Protein AF-A0A448U9U8-F1 (afdb_monomer_lite)

Sequence (86 aa):
MAQGLNIPDLSAWRLVPLLTLEQAALLWGGIDPTKLSFEYLHLAHEEQARMAKIALQAFCGGIILGTLSPYQLYLFDDRGGGQLSI

Radius of gyration: 16.0 Å; chains: 1; bounding box: 38×51×28 Å

pLDDT: mean 74.82, std 20.45, range [32.0, 97.5]

Secondary structure (DSSP, 8-state):
----------GGGGGSPPPPHHHHHHHHTT--TTT--GGGGGGS-HHHHHHHHHHHHHHHHHHHTTSS--TT-----TT-------

Foldseek 3Di:
DDPPPPDPPCVCVVVPAFAALLCVLLVQLVHHCVVDGLVRLVVDDPSSSVSSVVSSVVQVVCCVVVVDPPPTHDDDDPPDDDDDDD

Structure (mmCIF, N/CA/C/O backbone):
data_AF-A0A448U9U8-F1
#
_entry.id   AF-A0A448U9U8-F1
#
loop_
_atom_site.group_PDB
_atom_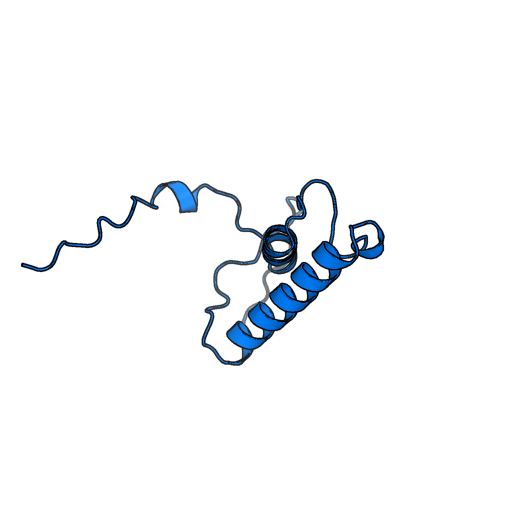site.id
_atom_site.type_symbol
_atom_site.label_atom_id
_atom_site.label_alt_id
_atom_site.label_comp_id
_atom_site.label_asym_id
_atom_site.label_entity_id
_atom_site.label_seq_id
_atom_site.pdbx_PDB_ins_code
_atom_site.Cartn_x
_atom_site.Cartn_y
_atom_site.Cartn_z
_atom_site.occupancy
_atom_site.B_iso_or_equiv
_atom_site.auth_seq_id
_atom_site.auth_comp_id
_atom_site.auth_asym_id
_atom_site.auth_atom_id
_atom_site.pdbx_PDB_model_num
ATOM 1 N N . MET A 1 1 ? -22.658 31.292 -5.284 1.00 38.88 1 MET A N 1
ATOM 2 C CA . MET A 1 1 ? -23.249 30.042 -5.807 1.00 38.88 1 MET A CA 1
ATOM 3 C C . MET A 1 1 ? -22.179 28.970 -5.683 1.00 38.88 1 MET A C 1
ATOM 5 O O . MET A 1 1 ? -21.154 29.098 -6.338 1.00 38.88 1 MET A O 1
ATOM 9 N N . ALA A 1 2 ? -22.331 28.019 -4.760 1.00 46.69 2 ALA A N 1
ATOM 10 C CA . ALA A 1 2 ? -21.359 26.942 -4.586 1.00 46.69 2 ALA A CA 1
ATOM 11 C C . ALA A 1 2 ? -21.542 25.941 -5.734 1.00 46.69 2 ALA A C 1
ATOM 13 O O . ALA A 1 2 ? -22.632 25.397 -5.900 1.00 46.69 2 ALA A O 1
ATOM 14 N N . GLN A 1 3 ? -20.510 25.756 -6.557 1.00 47.69 3 GLN A N 1
ATOM 15 C CA . GLN A 1 3 ? -20.493 24.696 -7.559 1.00 47.69 3 GLN A CA 1
ATOM 16 C C . GLN A 1 3 ? -20.465 23.376 -6.790 1.00 47.69 3 GLN A C 1
ATOM 18 O O . GLN A 1 3 ? -19.472 23.068 -6.131 1.00 47.69 3 GLN A O 1
ATOM 23 N N . GLY A 1 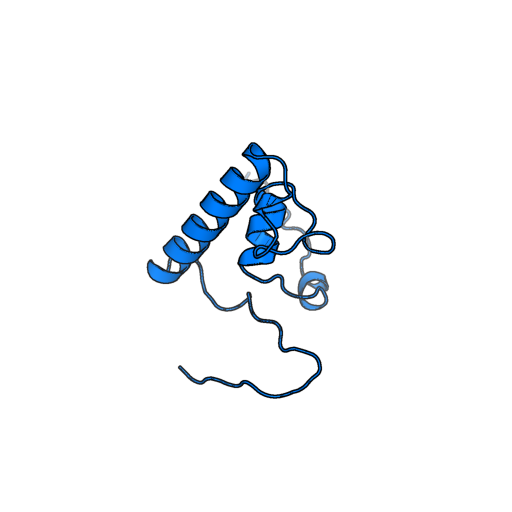4 ? -21.592 22.664 -6.780 1.00 52.19 4 GLY A N 1
ATOM 24 C CA . GLY A 1 4 ? -21.681 21.359 -6.139 1.00 52.19 4 GLY A CA 1
ATOM 25 C C . GLY A 1 4 ? -20.618 20.454 -6.743 1.00 52.19 4 GLY A C 1
ATOM 26 O O . GLY A 1 4 ? -20.584 20.290 -7.962 1.00 52.19 4 GLY A O 1
ATOM 27 N N . LEU A 1 5 ? -19.726 19.918 -5.904 1.00 51.06 5 LEU A N 1
ATOM 28 C CA . LEU A 1 5 ? -18.807 18.866 -6.320 1.00 51.06 5 LEU A CA 1
ATOM 29 C C . LEU A 1 5 ? -19.657 17.763 -6.954 1.00 51.06 5 LEU A C 1
ATOM 31 O O . LEU A 1 5 ? -20.463 17.133 -6.270 1.00 51.06 5 LEU A O 1
ATOM 35 N N . ASN A 1 6 ? -19.503 17.558 -8.259 1.00 59.47 6 ASN A N 1
ATOM 36 C CA . ASN A 1 6 ? -20.097 16.423 -8.940 1.00 59.47 6 ASN A CA 1
ATOM 37 C C . ASN A 1 6 ? -19.272 15.201 -8.532 1.00 59.47 6 ASN A C 1
ATOM 39 O O . ASN A 1 6 ? -18.249 14.898 -9.146 1.00 59.47 6 ASN A O 1
ATOM 43 N N . ILE A 1 7 ? -19.633 14.600 -7.397 1.00 65.56 7 ILE A N 1
ATOM 44 C CA . ILE A 1 7 ? -18.968 13.398 -6.903 1.00 65.56 7 ILE A CA 1
ATOM 45 C C . ILE A 1 7 ? -19.267 12.300 -7.931 1.00 65.56 7 ILE A C 1
ATOM 47 O O . ILE A 1 7 ? -20.445 12.055 -8.204 1.00 65.56 7 ILE A O 1
ATOM 51 N N . PRO A 1 8 ? -18.243 11.673 -8.537 1.00 65.81 8 PRO A N 1
ATOM 52 C CA . PRO A 1 8 ? -18.463 10.602 -9.498 1.00 65.81 8 PRO A CA 1
ATOM 53 C C . PRO A 1 8 ? -19.290 9.485 -8.856 1.00 6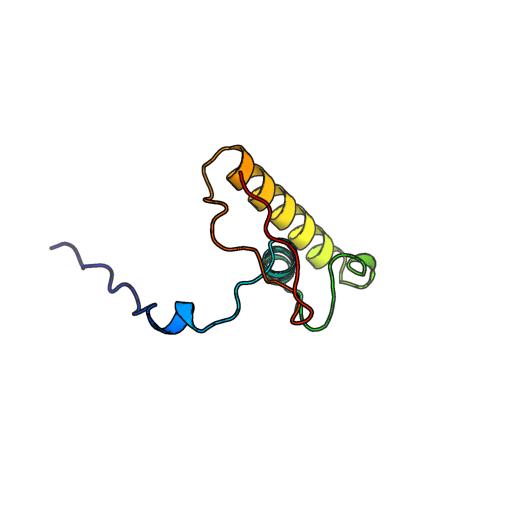5.81 8 PRO A C 1
ATOM 55 O O . PRO A 1 8 ? -19.130 9.193 -7.673 1.00 65.81 8 PRO A O 1
ATOM 58 N N . ASP A 1 9 ? -20.177 8.861 -9.629 1.00 71.12 9 ASP A N 1
ATOM 59 C CA . ASP A 1 9 ? -20.927 7.699 -9.160 1.00 71.12 9 ASP A CA 1
ATOM 60 C C . ASP A 1 9 ? -19.960 6.533 -8.901 1.00 71.12 9 ASP A C 1
ATOM 62 O O . ASP A 1 9 ? -19.441 5.902 -9.823 1.00 71.12 9 ASP A O 1
ATOM 66 N N . LEU A 1 10 ? -19.692 6.273 -7.620 1.00 64.69 10 LEU A N 1
ATOM 67 C CA . LEU A 1 10 ? -18.808 5.202 -7.160 1.00 64.69 10 LEU A CA 1
ATOM 68 C C . LEU A 1 10 ? -19.570 3.897 -6.887 1.00 64.69 10 LEU A C 1
ATOM 70 O O . LEU A 1 10 ? -19.002 2.964 -6.326 1.00 64.69 10 LEU A O 1
ATOM 74 N N . SER A 1 11 ? -20.848 3.782 -7.263 1.00 72.38 11 SER A N 1
ATOM 75 C CA . SER A 1 11 ? -21.654 2.582 -6.995 1.00 72.38 11 SER A CA 1
ATOM 76 C C . SER A 1 11 ? -21.046 1.301 -7.581 1.00 72.38 11 SER A C 1
ATOM 78 O O . SER A 1 11 ? -21.165 0.233 -6.978 1.00 72.38 11 SER A O 1
ATOM 80 N N . ALA A 1 12 ? -20.335 1.401 -8.708 1.00 66.88 12 ALA A N 1
ATOM 81 C CA . ALA A 1 12 ? -19.613 0.290 -9.327 1.00 66.88 12 ALA A CA 1
ATOM 82 C C . ALA A 1 12 ? -18.352 -0.134 -8.551 1.00 66.88 12 ALA A C 1
ATOM 84 O O . ALA A 1 12 ? -17.893 -1.262 -8.715 1.00 66.88 12 ALA A O 1
ATOM 85 N N . TRP A 1 13 ? -17.808 0.714 -7.670 1.00 62.28 13 TRP A N 1
ATOM 86 C CA . TRP A 1 13 ? -16.592 0.404 -6.907 1.00 62.28 13 TRP A CA 1
ATOM 87 C C . TRP A 1 13 ? -16.793 -0.749 -5.928 1.00 62.28 13 TRP A C 1
ATOM 89 O O . TRP A 1 13 ? -15.847 -1.472 -5.644 1.00 62.28 13 TRP A O 1
ATOM 99 N N . ARG A 1 14 ? -18.034 -0.998 -5.487 1.00 61.16 14 ARG A N 1
ATOM 100 C CA . ARG A 1 14 ? -18.375 -2.181 -4.675 1.00 61.16 14 ARG A CA 1
ATOM 101 C C . ARG A 1 14 ? -18.113 -3.513 -5.390 1.00 61.16 14 ARG A C 1
ATOM 103 O O . ARG A 1 14 ? -18.105 -4.549 -4.741 1.00 61.16 14 ARG A O 1
ATOM 110 N N . LEU A 1 15 ? -18.016 -3.489 -6.721 1.00 65.56 15 LEU A N 1
ATOM 111 C CA . LEU A 1 15 ? -17.793 -4.666 -7.565 1.00 65.56 15 LEU A CA 1
ATOM 112 C C . LEU A 1 15 ? -16.310 -4.859 -7.902 1.00 65.56 15 LEU A C 1
ATOM 114 O O . LEU A 1 15 ? -15.951 -5.870 -8.500 1.00 65.56 15 LEU A O 1
ATOM 118 N N . VAL A 1 16 ? -15.458 -3.890 -7.557 1.00 64.25 16 VAL A N 1
ATOM 119 C CA . VAL A 1 16 ? -14.017 -3.969 -7.788 1.00 64.25 16 VAL A CA 1
ATOM 120 C C . VAL A 1 16 ? -13.378 -4.692 -6.598 1.00 64.25 16 VAL A C 1
ATOM 122 O O . VAL A 1 16 ? -13.727 -4.386 -5.455 1.00 64.25 16 VAL A O 1
ATOM 125 N N . PRO A 1 17 ? -12.452 -5.640 -6.830 1.00 65.81 17 PRO A N 1
ATOM 126 C CA . PRO A 1 17 ? -11.699 -6.269 -5.752 1.00 65.81 17 PRO A CA 1
ATOM 127 C C . PRO A 1 17 ? -11.017 -5.208 -4.882 1.00 65.81 17 PRO A C 1
ATOM 129 O O . PRO A 1 17 ? -10.335 -4.320 -5.398 1.00 65.81 17 PRO A O 1
ATOM 132 N N . LEU A 1 18 ? -11.206 -5.294 -3.564 1.00 71.50 18 LEU A N 1
ATOM 133 C CA . LEU A 1 18 ? -10.502 -4.429 -2.624 1.00 71.50 18 LEU A CA 1
ATOM 134 C C . LEU A 1 18 ? -9.007 -4.756 -2.666 1.00 71.50 18 LEU A C 1
ATOM 136 O O . LEU A 1 18 ? -8.620 -5.923 -2.662 1.00 71.50 18 LEU A O 1
ATOM 140 N N . LEU A 1 19 ? -8.170 -3.723 -2.706 1.00 76.31 19 LEU A N 1
ATOM 141 C CA . LEU A 1 19 ? -6.722 -3.893 -2.641 1.00 76.31 19 LEU A CA 1
ATOM 142 C C . LEU A 1 19 ? -6.304 -4.317 -1.226 1.00 76.31 19 LEU A C 1
ATOM 144 O O . LEU A 1 19 ? -7.033 -4.107 -0.262 1.00 76.31 19 LEU A O 1
ATOM 148 N N . THR A 1 20 ? -5.116 -4.889 -1.067 1.00 83.19 20 THR A N 1
ATOM 149 C CA . THR A 1 20 ? -4.462 -4.939 0.251 1.00 83.19 20 THR A CA 1
ATOM 150 C C . THR A 1 20 ? -3.729 -3.623 0.525 1.00 83.19 20 THR A C 1
ATOM 152 O O . THR A 1 20 ? -3.440 -2.858 -0.398 1.00 83.19 20 THR A O 1
ATOM 155 N N . LEU A 1 21 ? -3.387 -3.352 1.791 1.00 86.75 21 LEU A N 1
ATOM 156 C CA . LEU A 1 21 ? -2.528 -2.212 2.161 1.00 86.75 21 LEU A CA 1
ATOM 157 C C . LEU A 1 21 ? -1.225 -2.196 1.359 1.00 86.75 21 LEU A C 1
ATOM 159 O O . LEU A 1 21 ? -0.790 -1.149 0.885 1.00 86.75 21 LEU A O 1
ATOM 163 N N . GLU A 1 22 ? -0.635 -3.372 1.174 1.00 90.56 22 GLU A N 1
ATOM 164 C CA . GLU A 1 22 ? 0.569 -3.564 0.378 1.00 90.56 22 GLU A CA 1
ATOM 165 C C . GLU A 1 22 ? 0.320 -3.254 -1.096 1.00 90.56 22 GLU A C 1
ATOM 167 O O . GLU A 1 22 ? 1.082 -2.510 -1.697 1.00 90.56 22 GLU A O 1
ATOM 172 N N . GLN A 1 23 ? -0.769 -3.740 -1.690 1.00 90.56 23 GLN A N 1
ATOM 173 C CA . GLN A 1 23 ? -1.080 -3.449 -3.091 1.00 90.56 23 GLN A CA 1
ATOM 174 C C . GLN A 1 23 ? -1.364 -1.960 -3.322 1.00 90.56 23 GLN A C 1
ATOM 176 O O . GLN A 1 23 ? -0.881 -1.386 -4.297 1.00 90.56 23 GLN A O 1
ATOM 181 N N . ALA A 1 24 ? -2.086 -1.309 -2.407 1.00 89.94 24 ALA A N 1
ATOM 182 C CA . ALA A 1 24 ? -2.298 0.135 -2.444 1.00 89.94 24 ALA A CA 1
ATOM 183 C C . ALA A 1 24 ? -0.970 0.901 -2.323 1.00 89.94 24 ALA A C 1
ATOM 185 O O . ALA A 1 24 ? -0.742 1.883 -3.031 1.00 89.94 24 ALA A O 1
ATOM 186 N N . ALA A 1 25 ? -0.067 0.433 -1.462 1.00 92.81 25 ALA A N 1
ATOM 187 C CA . ALA A 1 25 ? 1.249 1.029 -1.283 1.00 92.81 25 ALA A CA 1
ATOM 188 C C . ALA A 1 25 ? 2.161 0.811 -2.503 1.00 92.81 25 ALA A C 1
ATOM 190 O O . ALA A 1 25 ? 2.871 1.731 -2.902 1.00 92.81 25 ALA A O 1
ATOM 191 N N . LEU A 1 26 ? 2.103 -0.356 -3.150 1.00 93.75 26 LEU A N 1
ATOM 192 C CA . LEU A 1 26 ? 2.802 -0.619 -4.411 1.00 93.75 26 LEU A CA 1
ATOM 193 C C . LEU A 1 26 ? 2.333 0.340 -5.502 1.00 93.75 26 LEU A C 1
ATOM 195 O O . LEU A 1 26 ? 3.168 0.989 -6.129 1.00 93.75 26 LEU A O 1
ATOM 199 N N . LEU A 1 27 ? 1.018 0.505 -5.663 1.00 93.38 27 LEU A N 1
ATOM 200 C CA . LEU A 1 27 ? 0.452 1.452 -6.625 1.00 93.38 27 LEU A CA 1
ATOM 201 C C . LEU A 1 27 ? 0.897 2.888 -6.340 1.00 93.38 27 LEU A C 1
ATOM 203 O O . LEU A 1 27 ? 1.252 3.608 -7.272 1.00 93.38 27 LEU A O 1
ATOM 207 N N . TRP A 1 28 ? 0.958 3.292 -5.067 1.00 93.56 28 TRP A N 1
ATOM 208 C CA . TRP A 1 28 ? 1.509 4.595 -4.678 1.00 93.56 28 TRP A CA 1
ATOM 209 C C . TRP A 1 28 ? 2.981 4.751 -5.081 1.00 93.56 28 TRP A C 1
ATOM 211 O O . TRP A 1 28 ? 3.402 5.816 -5.528 1.00 93.56 28 TRP A O 1
ATOM 221 N N . GLY A 1 29 ? 3.768 3.682 -4.958 1.00 94.38 29 GLY A N 1
ATOM 222 C CA . GLY A 1 29 ? 5.146 3.623 -5.444 1.00 94.38 29 GLY A CA 1
ATOM 223 C C . GLY A 1 29 ? 5.282 3.519 -6.967 1.00 94.38 29 GLY A C 1
ATOM 224 O O . GLY A 1 29 ? 6.404 3.471 -7.462 1.00 94.38 29 GLY A O 1
ATOM 225 N N . GLY A 1 30 ? 4.180 3.476 -7.723 1.00 94.38 30 GLY A N 1
ATOM 226 C CA . GLY A 1 30 ? 4.187 3.288 -9.176 1.00 94.38 30 GLY A CA 1
ATOM 227 C C . GLY A 1 30 ? 4.493 1.852 -9.614 1.00 94.38 30 GLY A C 1
ATOM 228 O O . GLY A 1 30 ? 4.978 1.644 -10.725 1.00 94.38 30 GLY A O 1
ATOM 229 N N . ILE A 1 31 ? 4.248 0.870 -8.745 1.00 94.81 31 ILE A N 1
ATOM 230 C CA . ILE A 1 31 ? 4.490 -0.555 -8.985 1.00 94.81 31 ILE A CA 1
ATOM 231 C C . ILE A 1 31 ? 3.155 -1.260 -9.205 1.00 94.81 31 ILE A C 1
ATOM 233 O O . ILE A 1 31 ? 2.211 -1.089 -8.439 1.00 94.81 31 ILE A O 1
ATOM 237 N N . ASP A 1 32 ? 3.094 -2.081 -10.252 1.00 92.38 32 ASP A N 1
ATOM 238 C CA . ASP A 1 32 ? 1.937 -2.917 -10.556 1.00 92.38 32 ASP A CA 1
ATOM 239 C C . ASP A 1 32 ? 1.890 -4.133 -9.604 1.00 92.38 32 ASP A C 1
ATOM 241 O O . ASP A 1 32 ? 2.747 -5.022 -9.710 1.00 92.38 32 ASP A O 1
ATOM 245 N N . PRO A 1 33 ? 0.900 -4.216 -8.695 1.00 88.00 33 PRO A N 1
ATOM 246 C CA . PRO A 1 33 ? 0.812 -5.286 -7.704 1.00 88.00 33 PRO A CA 1
ATOM 247 C C . PRO A 1 33 ? 0.518 -6.667 -8.299 1.00 88.00 33 PRO A C 1
ATOM 249 O O . PRO A 1 33 ? 0.660 -7.670 -7.603 1.00 88.00 33 PRO A O 1
ATOM 252 N N . THR A 1 34 ? 0.114 -6.750 -9.571 1.00 89.00 34 THR A N 1
ATOM 253 C CA . THR A 1 34 ? -0.056 -8.035 -10.271 1.00 89.00 34 THR A CA 1
ATOM 254 C C . THR A 1 34 ? 1.270 -8.609 -10.771 1.00 89.00 34 THR A C 1
ATOM 256 O O . THR A 1 34 ? 1.345 -9.788 -11.112 1.00 89.00 34 THR A O 1
ATOM 259 N N . LYS A 1 35 ? 2.322 -7.782 -10.810 1.00 89.00 35 LYS A N 1
ATOM 260 C CA . LYS A 1 35 ? 3.650 -8.137 -11.328 1.00 89.00 35 LYS A CA 1
ATOM 261 C C . LYS A 1 35 ? 4.708 -8.248 -10.242 1.00 89.00 35 LYS A C 1
ATOM 263 O O . LYS A 1 35 ? 5.698 -8.945 -10.443 1.00 89.00 35 LYS A O 1
ATOM 268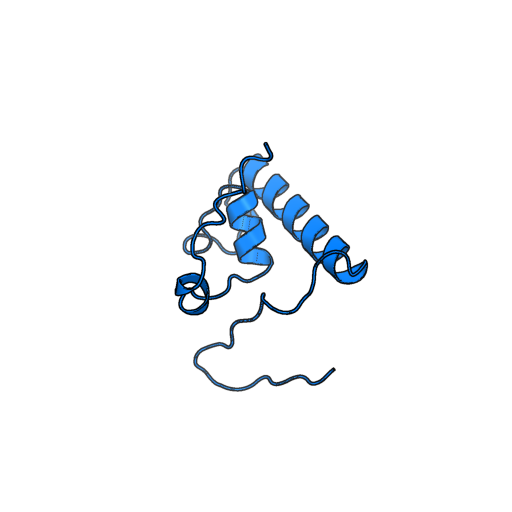 N N . LEU A 1 36 ? 4.527 -7.552 -9.122 1.00 88.69 36 LEU A N 1
ATOM 269 C CA . LEU A 1 36 ? 5.485 -7.547 -8.027 1.00 88.69 36 LEU A CA 1
ATOM 270 C C . LEU A 1 36 ? 4.763 -7.441 -6.686 1.00 88.69 36 LEU A C 1
ATOM 272 O O . LEU A 1 36 ? 3.948 -6.544 -6.496 1.00 88.69 36 LEU A O 1
ATOM 276 N N . SER A 1 37 ? 5.087 -8.333 -5.752 1.00 91.25 37 SER A N 1
ATOM 277 C CA . SER A 1 37 ? 4.622 -8.264 -4.366 1.00 91.25 37 SER A CA 1
ATOM 278 C C . SER A 1 37 ? 5.627 -7.522 -3.480 1.00 91.25 37 SER A C 1
ATOM 280 O O . SER A 1 37 ? 6.785 -7.314 -3.852 1.00 91.25 37 SER A O 1
ATOM 282 N N . PHE A 1 38 ? 5.201 -7.145 -2.272 1.00 89.88 38 PHE A N 1
ATOM 283 C CA . PHE A 1 38 ? 6.063 -6.461 -1.303 1.00 89.88 38 PHE A CA 1
ATOM 284 C C . PHE A 1 38 ? 7.284 -7.296 -0.873 1.00 89.88 38 PHE A C 1
ATOM 286 O O . PHE A 1 38 ? 8.344 -6.734 -0.601 1.00 89.88 38 PHE A O 1
ATOM 293 N N . GLU A 1 39 ? 7.173 -8.628 -0.874 1.00 90.50 39 GLU A N 1
ATOM 294 C CA . GLU A 1 39 ? 8.286 -9.555 -0.610 1.00 90.50 39 GLU A CA 1
ATOM 295 C C . GLU A 1 39 ? 9.443 -9.362 -1.607 1.00 90.50 39 GLU A C 1
ATOM 297 O O . GLU A 1 39 ? 10.622 -9.376 -1.243 1.00 90.50 39 GLU A O 1
ATOM 302 N N . TYR A 1 40 ? 9.108 -9.086 -2.868 1.00 92.19 40 TYR A N 1
ATOM 303 C CA . TYR A 1 40 ? 10.068 -8.922 -3.958 1.00 92.19 40 TYR A CA 1
ATOM 304 C C . TYR A 1 40 ? 10.373 -7.459 -4.278 1.00 92.19 40 TYR A C 1
ATOM 306 O O . TYR A 1 40 ? 10.945 -7.152 -5.321 1.00 92.19 40 TYR A O 1
ATOM 314 N N . LEU A 1 41 ? 10.057 -6.533 -3.369 1.00 92.12 41 LEU A N 1
ATOM 315 C CA . LEU A 1 41 ? 10.214 -5.095 -3.597 1.00 92.12 41 LEU A CA 1
ATOM 316 C C . LEU A 1 41 ? 11.668 -4.667 -3.869 1.00 92.12 41 LEU A C 1
ATOM 318 O O . LEU A 1 41 ? 11.905 -3.618 -4.458 1.00 92.12 41 LEU A O 1
ATOM 322 N N . HIS A 1 42 ? 12.643 -5.491 -3.481 1.00 92.38 42 HIS A N 1
ATOM 323 C CA . HIS A 1 42 ? 14.060 -5.300 -3.799 1.00 92.38 42 HIS A CA 1
ATOM 324 C C . HIS A 1 42 ? 14.381 -5.413 -5.302 1.00 92.38 42 HIS A C 1
ATOM 326 O O . HIS A 1 42 ? 15.451 -4.982 -5.718 1.00 92.38 42 HIS A O 1
ATOM 332 N N . LEU A 1 43 ? 13.477 -5.980 -6.109 1.00 92.94 43 LEU A N 1
ATOM 333 C CA . LEU A 1 43 ? 13.597 -6.061 -7.568 1.00 92.94 43 LEU A CA 1
ATOM 334 C C . LEU A 1 43 ? 13.056 -4.813 -8.285 1.00 92.94 43 LEU A C 1
ATOM 336 O O . LEU A 1 43 ? 13.261 -4.666 -9.489 1.00 92.94 43 LEU A O 1
ATOM 340 N N . ALA A 1 44 ? 12.342 -3.930 -7.579 1.00 94.38 44 ALA A N 1
ATOM 341 C CA . ALA A 1 44 ? 11.846 -2.680 -8.144 1.00 94.38 44 ALA A CA 1
ATOM 342 C C . ALA A 1 44 ? 12.949 -1.617 -8.221 1.00 94.38 44 ALA A C 1
ATOM 344 O O . ALA A 1 44 ? 13.981 -1.707 -7.554 1.00 94.38 44 ALA A O 1
ATOM 345 N N . HIS A 1 45 ? 12.695 -0.554 -8.987 1.00 96.44 45 HIS A N 1
ATOM 346 C CA . HIS A 1 45 ? 13.536 0.636 -8.939 1.00 96.44 45 HIS A CA 1
ATOM 347 C C . HIS A 1 45 ? 13.572 1.201 -7.510 1.00 96.44 45 HIS A C 1
ATOM 349 O O . HIS A 1 45 ? 12.536 1.288 -6.845 1.00 96.44 45 HIS A O 1
ATOM 355 N N . GLU A 1 46 ? 14.752 1.618 -7.045 1.00 96.25 46 GLU A N 1
ATOM 356 C CA . GLU A 1 46 ? 14.983 2.009 -5.648 1.00 96.25 46 GLU A CA 1
ATOM 357 C C . GLU A 1 46 ? 14.002 3.090 -5.169 1.00 96.25 46 GLU A C 1
ATOM 359 O O . GLU A 1 46 ? 13.440 3.005 -4.075 1.00 96.25 46 GLU A O 1
ATOM 364 N N . GLU A 1 47 ? 13.728 4.081 -6.019 1.00 96.62 47 GLU A N 1
ATOM 365 C CA . GLU A 1 47 ? 12.778 5.144 -5.699 1.00 96.62 47 GLU A CA 1
ATOM 366 C C . GLU A 1 47 ? 11.342 4.626 -5.549 1.00 96.62 47 GLU A C 1
ATOM 368 O O . GLU A 1 47 ? 10.656 4.998 -4.597 1.00 96.62 47 GLU A O 1
ATOM 373 N N . GLN A 1 48 ? 10.905 3.726 -6.432 1.00 96.12 48 GLN A N 1
ATOM 374 C CA . GLN A 1 48 ? 9.567 3.135 -6.377 1.00 96.12 48 GLN A CA 1
ATOM 375 C C . GLN A 1 48 ? 9.402 2.285 -5.114 1.00 96.12 48 GLN A C 1
ATOM 377 O O . GLN A 1 48 ? 8.418 2.419 -4.385 1.00 96.12 48 GLN A O 1
ATOM 382 N N . ALA A 1 49 ? 10.414 1.471 -4.801 1.00 96.31 49 ALA A N 1
ATOM 383 C CA . ALA A 1 49 ? 10.471 0.675 -3.581 1.00 96.31 49 ALA A CA 1
ATOM 384 C C . ALA A 1 49 ? 10.401 1.550 -2.322 1.00 96.31 49 ALA A C 1
ATOM 386 O O . ALA A 1 49 ? 9.656 1.253 -1.384 1.00 96.31 49 ALA A O 1
ATOM 387 N N . ARG A 1 50 ? 11.155 2.654 -2.293 1.00 97.50 50 ARG A N 1
ATOM 388 C CA . ARG A 1 50 ? 11.140 3.618 -1.186 1.00 97.50 50 ARG A CA 1
ATOM 389 C C . ARG A 1 50 ? 9.763 4.258 -1.022 1.00 97.50 50 ARG A C 1
ATOM 391 O O . ARG A 1 50 ? 9.258 4.318 0.097 1.00 97.50 50 ARG A O 1
ATOM 398 N N . MET A 1 51 ? 9.146 4.698 -2.116 1.00 97.06 51 MET A N 1
ATOM 399 C CA . MET A 1 51 ? 7.819 5.319 -2.085 1.00 97.06 51 MET A CA 1
ATOM 400 C C . MET A 1 51 ? 6.735 4.341 -1.631 1.00 97.06 51 MET A C 1
ATOM 402 O O . MET A 1 51 ? 5.902 4.715 -0.807 1.00 97.06 51 MET A O 1
ATOM 406 N N . ALA A 1 52 ? 6.790 3.083 -2.076 1.00 95.94 52 ALA A N 1
ATOM 407 C CA . ALA A 1 52 ? 5.870 2.050 -1.613 1.00 95.94 52 ALA A CA 1
ATOM 408 C C . ALA A 1 52 ? 6.003 1.808 -0.101 1.00 95.94 52 ALA A C 1
ATOM 410 O O . ALA A 1 52 ? 5.006 1.792 0.617 1.00 95.94 52 ALA A O 1
ATOM 411 N N . LYS A 1 53 ? 7.229 1.706 0.429 1.00 96.31 53 LYS A N 1
ATOM 412 C CA . LYS A 1 53 ? 7.454 1.541 1.879 1.00 96.31 53 LYS A CA 1
ATOM 413 C C . LYS A 1 53 ? 6.913 2.716 2.699 1.00 96.31 53 LYS A C 1
ATOM 415 O O . LYS A 1 53 ? 6.268 2.492 3.721 1.00 96.31 53 LYS A O 1
ATOM 420 N N . ILE A 1 54 ? 7.144 3.951 2.244 1.00 96.12 54 ILE A N 1
ATOM 421 C CA . ILE A 1 54 ? 6.622 5.161 2.902 1.00 96.12 54 ILE A CA 1
ATOM 422 C C . ILE A 1 54 ? 5.090 5.146 2.914 1.00 96.12 54 ILE A C 1
ATOM 424 O O . ILE A 1 54 ? 4.486 5.419 3.950 1.00 96.12 54 ILE A O 1
ATOM 428 N N . ALA A 1 55 ? 4.464 4.795 1.789 1.00 94.38 55 ALA A N 1
ATOM 429 C CA . ALA A 1 55 ? 3.011 4.711 1.684 1.00 94.38 55 ALA A CA 1
ATOM 430 C C . ALA A 1 55 ? 2.431 3.669 2.643 1.00 94.38 55 ALA A C 1
ATOM 432 O O . ALA A 1 55 ? 1.508 3.978 3.393 1.00 94.38 55 ALA A O 1
ATOM 433 N N . LEU A 1 56 ? 3.020 2.470 2.692 1.00 93.94 56 LEU A N 1
ATOM 434 C CA . LEU A 1 56 ? 2.576 1.414 3.601 1.00 93.94 56 LEU A CA 1
ATOM 435 C C . LEU A 1 56 ? 2.651 1.869 5.063 1.00 93.94 56 LEU A C 1
ATOM 437 O O . LEU A 1 56 ? 1.692 1.700 5.815 1.00 93.94 56 LEU A O 1
ATOM 441 N N . GLN A 1 57 ? 3.755 2.510 5.457 1.00 94.50 57 GLN A N 1
ATOM 442 C CA . GLN A 1 57 ? 3.907 3.053 6.806 1.00 94.50 57 GLN A CA 1
ATOM 443 C C . GLN A 1 57 ? 2.864 4.138 7.111 1.00 94.50 57 GLN A C 1
ATOM 445 O O . GLN A 1 57 ? 2.297 4.148 8.204 1.00 94.50 57 GLN A O 1
ATOM 450 N N . ALA A 1 58 ? 2.587 5.030 6.158 1.00 92.00 58 ALA A N 1
ATOM 451 C CA . ALA A 1 58 ? 1.582 6.076 6.312 1.00 92.00 58 ALA A CA 1
ATOM 452 C C . ALA A 1 58 ? 0.168 5.496 6.459 1.00 92.00 58 ALA A C 1
ATOM 454 O O . ALA A 1 58 ? -0.587 5.946 7.320 1.00 92.00 58 ALA A O 1
ATOM 455 N N . PHE A 1 59 ? -0.181 4.472 5.677 1.00 89.19 59 PHE A N 1
ATOM 456 C CA . PHE A 1 59 ? -1.482 3.814 5.776 1.00 89.19 59 PHE A CA 1
ATOM 457 C C . PHE A 1 59 ? -1.654 3.104 7.120 1.00 89.19 59 PHE A C 1
ATOM 459 O O . PHE A 1 59 ? -2.662 3.315 7.794 1.00 89.19 59 PHE A O 1
ATOM 466 N N . CYS A 1 60 ? -0.648 2.343 7.563 1.00 87.88 60 CYS A N 1
ATOM 467 C CA . CYS A 1 60 ? -0.654 1.716 8.886 1.00 87.88 60 CYS A CA 1
ATOM 468 C C . CYS A 1 60 ? -0.773 2.760 10.005 1.00 87.88 60 CYS A C 1
ATOM 470 O O . CYS A 1 60 ? -1.584 2.601 10.915 1.00 87.88 60 CYS A O 1
ATOM 472 N N . GLY A 1 61 ? -0.010 3.855 9.920 1.00 85.38 61 GLY A N 1
ATOM 473 C CA . GLY A 1 61 ? -0.083 4.958 10.877 1.00 85.38 61 GLY A CA 1
ATOM 474 C C . GLY A 1 61 ? -1.466 5.607 10.919 1.00 85.38 61 GLY A C 1
ATOM 475 O O . GLY A 1 61 ? -2.002 5.832 12.001 1.00 85.38 61 GLY A O 1
ATOM 476 N N . GLY A 1 62 ? -2.079 5.851 9.759 1.00 83.38 62 GLY A N 1
ATOM 477 C CA . GLY A 1 62 ? -3.428 6.408 9.678 1.00 83.38 62 GLY A CA 1
ATOM 478 C C . GLY A 1 62 ? -4.494 5.488 10.274 1.00 83.38 62 GLY A C 1
ATOM 479 O O . GLY A 1 62 ? -5.399 5.965 10.956 1.00 83.38 62 GLY A O 1
ATOM 480 N N . ILE A 1 63 ? -4.362 4.170 10.090 1.00 83.56 63 ILE A N 1
ATOM 481 C CA . ILE A 1 63 ? -5.261 3.185 10.709 1.00 83.56 63 ILE A CA 1
ATOM 482 C C . ILE A 1 63 ? -5.106 3.187 12.233 1.00 83.56 63 ILE A C 1
ATOM 484 O O . ILE A 1 63 ? -6.101 3.274 12.948 1.00 83.56 63 ILE A O 1
ATOM 488 N N . ILE A 1 64 ? -3.869 3.148 12.739 1.00 84.56 64 ILE A N 1
ATOM 489 C CA . ILE A 1 64 ? -3.585 3.163 14.185 1.00 84.56 64 ILE A CA 1
ATOM 490 C C . ILE A 1 64 ? -4.118 4.442 14.844 1.00 84.56 64 ILE A C 1
ATOM 492 O O . ILE A 1 64 ? -4.661 4.393 15.944 1.00 84.56 64 ILE A O 1
ATOM 496 N N . LEU A 1 65 ? -3.983 5.585 14.170 1.00 84.56 65 LEU A N 1
ATOM 497 C CA . LEU A 1 65 ? -4.466 6.879 14.658 1.00 84.56 65 LEU A CA 1
ATOM 498 C C . LEU A 1 65 ? -5.983 7.070 14.482 1.00 84.56 65 LEU A C 1
ATOM 500 O O . LEU A 1 65 ? -6.511 8.102 14.890 1.00 84.56 65 LEU A O 1
ATOM 504 N N . GLY A 1 66 ? -6.683 6.117 13.857 1.00 78.38 66 GLY A N 1
ATOM 505 C CA . GLY A 1 66 ? -8.115 6.209 13.564 1.00 78.38 66 GLY A CA 1
ATOM 506 C C . GLY A 1 66 ? -8.475 7.262 12.510 1.00 78.38 66 GLY A C 1
ATOM 507 O O . GLY A 1 66 ? -9.650 7.578 12.337 1.00 78.38 66 GLY A O 1
ATOM 508 N N . THR A 1 67 ? -7.486 7.815 11.801 1.00 78.88 67 THR A N 1
ATOM 509 C CA . THR A 1 67 ? -7.694 8.786 10.715 1.00 78.88 67 THR A CA 1
ATOM 510 C C . THR A 1 67 ? -8.001 8.104 9.384 1.00 78.88 67 THR A C 1
ATOM 512 O O . THR A 1 67 ? -8.596 8.720 8.501 1.00 78.88 67 THR A O 1
ATOM 515 N N . LEU A 1 68 ? -7.652 6.822 9.254 1.00 74.31 68 LEU A N 1
ATOM 516 C CA . LEU A 1 68 ? -8.095 5.929 8.190 1.00 74.31 68 LEU A CA 1
ATOM 517 C C . LEU A 1 68 ? -8.917 4.795 8.803 1.00 74.31 68 LEU A C 1
ATOM 519 O O . LEU A 1 68 ? -8.471 4.109 9.719 1.00 74.31 68 LEU A O 1
ATOM 523 N N . SER A 1 69 ? -10.128 4.584 8.292 1.00 65.94 69 SER A N 1
ATOM 524 C CA . SER A 1 69 ? -10.963 3.466 8.731 1.00 65.94 69 SER A CA 1
ATOM 525 C C . SER A 1 69 ? -10.424 2.144 8.158 1.00 65.94 69 SER A C 1
ATOM 527 O O . SER A 1 69 ? -10.281 2.048 6.939 1.00 65.94 69 SER A O 1
ATOM 529 N N . PRO A 1 70 ? -10.175 1.104 8.981 1.00 59.91 70 PRO A N 1
ATOM 530 C CA . PRO A 1 70 ? -9.618 -0.179 8.527 1.00 59.91 70 PRO A CA 1
ATOM 531 C C . PRO A 1 70 ? -10.572 -1.015 7.651 1.00 59.91 70 PRO A C 1
ATOM 533 O O . PRO A 1 70 ? -10.177 -2.053 7.129 1.00 59.91 70 PRO A O 1
ATOM 536 N N . TYR A 1 71 ? -11.823 -0.580 7.476 1.00 51.16 71 TYR A N 1
ATOM 537 C CA . TYR A 1 71 ? -12.926 -1.393 6.956 1.00 51.16 71 TYR A CA 1
ATOM 538 C C . TYR A 1 71 ? -12.830 -1.882 5.497 1.00 51.16 71 TYR A C 1
ATOM 540 O O . TYR A 1 71 ? -13.772 -2.540 5.068 1.00 51.16 71 TYR A O 1
ATOM 548 N N . GLN A 1 72 ? -11.765 -1.639 4.718 1.00 49.34 72 GLN A N 1
ATOM 549 C CA . GLN A 1 72 ? -11.723 -2.087 3.309 1.00 49.34 72 GLN A CA 1
ATOM 550 C C . GLN A 1 72 ? -10.334 -2.436 2.738 1.00 49.34 72 GLN A C 1
ATOM 552 O O . GLN A 1 72 ? -10.040 -2.089 1.598 1.00 49.34 72 GLN A O 1
ATOM 557 N N . LEU A 1 73 ? -9.484 -3.159 3.472 1.00 47.81 73 LEU A N 1
ATOM 558 C CA . LEU A 1 73 ? -8.271 -3.762 2.885 1.00 47.81 73 LEU A CA 1
ATOM 559 C C . LEU A 1 73 ? -8.080 -5.213 3.363 1.00 47.81 73 LEU A C 1
ATOM 561 O O . LEU A 1 73 ? -7.069 -5.549 3.972 1.00 47.81 73 LEU A O 1
ATOM 565 N N . TYR A 1 74 ? -9.068 -6.072 3.099 1.00 43.75 74 TYR A N 1
ATOM 566 C CA . TYR A 1 74 ? -8.945 -7.525 3.249 1.00 43.75 74 TYR A CA 1
ATOM 567 C C . TYR A 1 74 ? -9.579 -8.220 2.041 1.00 43.75 74 TYR A C 1
ATOM 569 O O . TYR A 1 74 ? -10.749 -7.984 1.740 1.00 43.75 74 TYR A O 1
ATOM 577 N N . LEU A 1 75 ? -8.831 -9.114 1.390 1.00 48.50 75 LEU A N 1
ATOM 578 C CA . LEU A 1 75 ? -9.405 -10.191 0.591 1.00 48.50 75 LEU A CA 1
ATOM 579 C C . LEU A 1 75 ? -9.012 -11.527 1.209 1.00 48.50 75 LEU A C 1
ATOM 581 O O . LEU A 1 75 ? -7.841 -11.799 1.472 1.00 48.50 75 LEU A O 1
ATOM 585 N N . PHE A 1 76 ? -10.044 -12.332 1.431 1.00 39.50 76 PHE A N 1
ATOM 586 C CA . PHE A 1 76 ? -9.943 -13.770 1.577 1.00 39.50 76 PHE A CA 1
ATOM 587 C C . PHE A 1 76 ? -9.325 -14.363 0.303 1.00 39.50 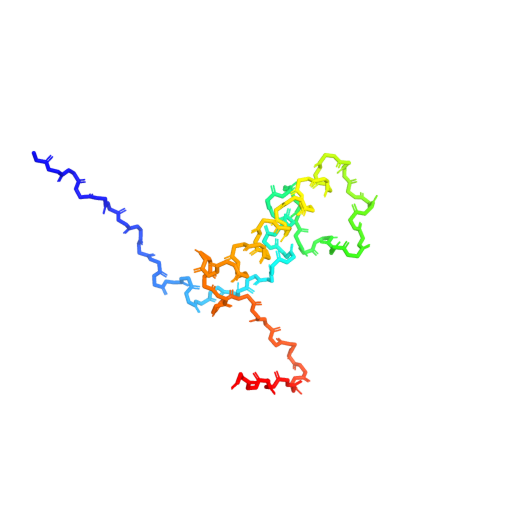76 PHE A C 1
ATOM 589 O O . PHE A 1 76 ? -9.708 -13.989 -0.804 1.00 39.50 76 PHE A O 1
ATOM 596 N N . ASP A 1 77 ? -8.398 -15.304 0.479 1.00 38.38 77 ASP A N 1
ATOM 597 C CA . ASP A 1 77 ? -8.056 -16.295 -0.541 1.00 38.38 77 ASP A CA 1
ATOM 598 C C . ASP A 1 77 ? -9.331 -17.089 -0.893 1.00 38.38 77 ASP A C 1
ATOM 600 O O . ASP A 1 77 ? -10.113 -17.438 -0.000 1.00 38.38 77 ASP A O 1
ATOM 604 N N . ASP A 1 78 ? -9.512 -17.441 -2.167 1.00 44.91 78 ASP A N 1
ATOM 605 C CA . ASP A 1 78 ? -10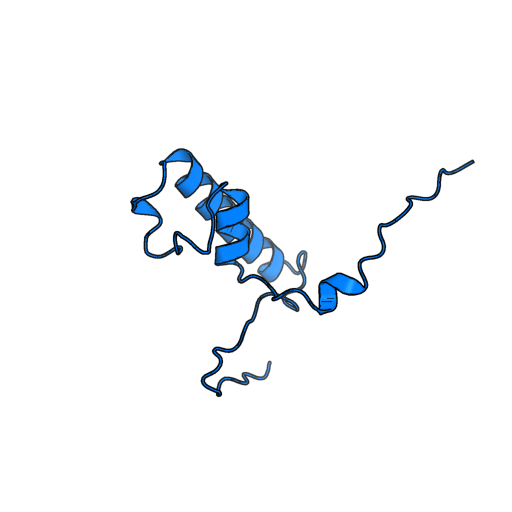.549 -18.359 -2.681 1.00 44.91 78 ASP A CA 1
ATOM 606 C C . ASP A 1 78 ? -10.445 -19.783 -2.072 1.00 44.91 78 ASP A C 1
ATOM 608 O O . ASP A 1 78 ? -11.130 -20.719 -2.486 1.00 44.91 78 ASP A O 1
ATOM 612 N N . ARG A 1 79 ? -9.602 -19.969 -1.048 1.00 41.88 79 ARG A N 1
ATOM 613 C CA . ARG A 1 79 ? -9.425 -21.191 -0.258 1.00 41.88 79 ARG A CA 1
ATOM 614 C C . ARG A 1 79 ? -9.876 -21.065 1.195 1.00 41.88 79 ARG A C 1
ATOM 616 O O . ARG A 1 79 ? -9.305 -21.720 2.056 1.00 41.88 79 ARG A O 1
ATOM 623 N N . GLY A 1 80 ? -10.901 -20.255 1.452 1.00 47.75 80 GLY A N 1
ATOM 624 C CA . GLY A 1 80 ? -11.805 -20.389 2.597 1.00 47.75 80 GLY A CA 1
ATOM 625 C C . GLY A 1 80 ? -11.161 -20.604 3.973 1.00 47.75 80 GLY A C 1
ATOM 626 O O . GLY A 1 80 ? -10.868 -21.728 4.366 1.00 47.75 80 GLY A O 1
ATOM 627 N N . GLY A 1 81 ? -11.113 -19.548 4.783 1.00 47.62 81 GLY A N 1
ATOM 628 C CA . GLY A 1 81 ? -11.036 -19.698 6.238 1.00 47.62 81 GLY A CA 1
ATOM 629 C C . GLY A 1 81 ? -10.183 -18.641 6.916 1.00 47.62 81 GLY A C 1
ATOM 630 O O . GLY A 1 81 ? -8.962 -18.710 6.888 1.00 47.62 81 GLY A O 1
ATOM 631 N N . GLY A 1 82 ? -10.832 -17.683 7.575 1.00 39.59 82 GLY A N 1
ATOM 632 C CA . GLY A 1 82 ? -10.123 -16.667 8.346 1.00 39.59 82 GLY A CA 1
ATOM 633 C C . GLY A 1 82 ? -11.003 -15.517 8.806 1.00 39.59 82 GLY A C 1
ATOM 634 O O . GLY A 1 82 ? -10.684 -14.363 8.555 1.00 39.59 82 GLY A O 1
ATOM 635 N N . GLN A 1 83 ? -12.128 -15.819 9.455 1.00 37.31 83 GLN A N 1
ATOM 636 C CA . GLN A 1 83 ? -12.849 -14.825 10.244 1.00 37.31 83 GLN A CA 1
ATOM 637 C C . GLN A 1 83 ? -12.055 -14.581 11.535 1.00 37.31 83 GLN A C 1
ATOM 639 O O . GLN A 1 83 ? -11.861 -15.513 12.313 1.00 37.31 83 GLN A O 1
ATOM 644 N N . LEU A 1 84 ? -11.612 -13.346 11.773 1.00 45.75 84 LEU A N 1
ATOM 645 C CA . LEU A 1 84 ? -11.183 -12.898 13.097 1.00 45.75 84 LEU A CA 1
ATOM 646 C C . LEU A 1 84 ? -12.085 -11.748 13.532 1.00 45.75 84 LEU A C 1
ATOM 648 O O . LEU A 1 84 ? -12.131 -10.692 12.904 1.00 45.75 84 LEU A O 1
ATOM 652 N N . SER A 1 85 ? -12.842 -12.023 14.588 1.00 32.00 85 SER A N 1
ATOM 653 C CA . SER A 1 85 ? -13.633 -11.057 15.335 1.00 32.00 85 SER A CA 1
ATOM 654 C C . SER A 1 85 ? -12.706 -10.073 16.050 1.00 32.00 85 SER A C 1
ATOM 656 O O . SER A 1 85 ? -11.684 -10.488 16.598 1.00 32.00 85 SER A O 1
ATOM 658 N N . ILE A 1 86 ? -13.085 -8.793 16.050 1.00 33.69 86 ILE A N 1
ATOM 659 C CA . ILE A 1 86 ? -12.614 -7.814 17.040 1.00 33.69 86 ILE A CA 1
ATOM 660 C C . ILE A 1 86 ? -13.353 -8.081 18.352 1.00 33.69 86 ILE A C 1
ATOM 662 O O . ILE A 1 86 ? -14.572 -8.367 18.272 1.00 33.69 86 ILE A O 1
#

Organism: NCBI:txid326522